Protein AF-A0A9D0RAN1-F1 (afdb_monomer)

Structure (mmCIF, N/CA/C/O backbone):
data_AF-A0A9D0RAN1-F1
#
_entry.id   AF-A0A9D0RAN1-F1
#
loop_
_atom_site.group_PDB
_atom_site.id
_atom_site.type_symbol
_atom_site.label_atom_id
_atom_site.label_alt_id
_atom_site.label_comp_id
_atom_site.label_asym_id
_atom_site.label_entity_id
_atom_site.label_seq_id
_atom_site.pdbx_PDB_ins_code
_atom_site.Cartn_x
_atom_site.Cartn_y
_atom_site.Cartn_z
_atom_site.occupancy
_atom_site.B_iso_or_equiv
_atom_site.auth_seq_id
_atom_site.auth_comp_id
_atom_site.auth_asym_id
_atom_site.auth_atom_id
_atom_site.pdbx_PDB_model_num
ATOM 1 N N . VAL A 1 1 ? 14.410 -6.421 31.417 1.00 52.50 1 VAL A N 1
ATOM 2 C CA . VAL A 1 1 ? 13.929 -5.996 30.085 1.00 52.50 1 VAL A CA 1
ATOM 3 C C . VAL A 1 1 ? 12.472 -5.650 30.269 1.00 52.50 1 VAL A C 1
ATOM 5 O O . VAL A 1 1 ? 11.639 -6.547 30.307 1.00 52.50 1 VAL A O 1
ATOM 8 N N . GLU A 1 2 ? 12.213 -4.385 30.576 1.00 49.69 2 GLU A N 1
ATOM 9 C CA . GLU A 1 2 ? 10.859 -3.852 30.701 1.00 49.69 2 GLU A CA 1
ATOM 10 C C . GLU A 1 2 ? 10.213 -3.973 29.320 1.00 49.69 2 GLU A C 1
ATOM 12 O O . GLU A 1 2 ? 10.774 -3.513 28.326 1.00 49.69 2 GLU A O 1
ATOM 17 N N . ARG A 1 3 ? 9.122 -4.735 29.231 1.00 62.38 3 ARG A N 1
ATOM 18 C CA . ARG A 1 3 ? 8.329 -4.813 28.009 1.00 62.38 3 ARG A CA 1
ATOM 19 C C . ARG A 1 3 ? 7.525 -3.524 27.969 1.00 62.38 3 ARG A C 1
ATOM 21 O O . ARG A 1 3 ? 6.691 -3.319 28.841 1.00 62.38 3 ARG A O 1
ATOM 28 N N . GLU A 1 4 ? 7.820 -2.651 27.017 1.00 63.53 4 GLU A N 1
ATOM 29 C CA . GLU A 1 4 ? 6.904 -1.567 26.679 1.00 63.53 4 GLU A CA 1
ATOM 30 C C . GLU A 1 4 ? 5.587 -2.220 26.242 1.00 63.53 4 GLU A C 1
ATOM 32 O O . GLU A 1 4 ? 5.554 -2.964 25.259 1.00 63.53 4 GLU A O 1
ATOM 37 N N . ASP A 1 5 ? 4.527 -2.020 27.025 1.00 71.81 5 ASP A N 1
ATOM 38 C CA . ASP A 1 5 ? 3.186 -2.487 26.687 1.00 71.81 5 ASP A CA 1
ATOM 39 C C . ASP A 1 5 ? 2.689 -1.670 25.487 1.00 71.81 5 ASP A C 1
ATOM 41 O O . ASP A 1 5 ? 2.201 -0.548 25.616 1.00 71.81 5 ASP A O 1
ATOM 45 N N . VAL A 1 6 ? 2.889 -2.214 24.285 1.00 79.38 6 VAL A N 1
ATOM 46 C CA . VAL A 1 6 ? 2.364 -1.644 23.043 1.00 79.38 6 VAL A CA 1
ATOM 47 C C . VAL A 1 6 ? 0.850 -1.853 23.026 1.00 79.38 6 VAL A C 1
ATOM 49 O O . VAL A 1 6 ? 0.385 -2.991 22.955 1.00 79.38 6 VAL A O 1
ATOM 52 N N . ASP A 1 7 ? 0.084 -0.762 23.060 1.00 88.62 7 ASP A N 1
ATOM 53 C CA . ASP A 1 7 ? -1.369 -0.798 22.874 1.00 88.62 7 ASP A CA 1
ATOM 54 C C . ASP A 1 7 ? -1.695 -1.022 21.388 1.0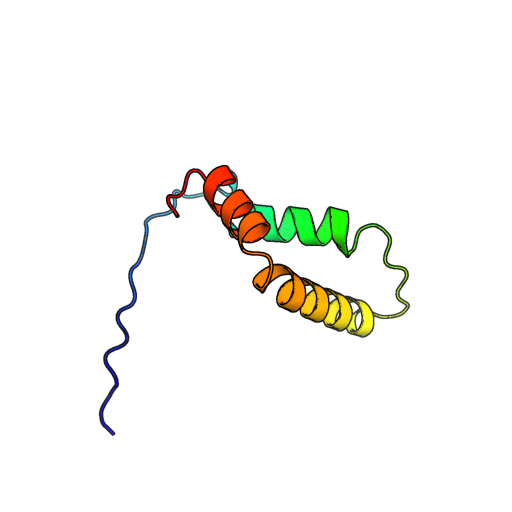0 88.62 7 ASP A C 1
ATOM 56 O O . ASP A 1 7 ? -1.557 -0.124 20.554 1.00 88.62 7 ASP A O 1
ATOM 60 N N . ILE A 1 8 ? -2.065 -2.257 21.040 1.00 89.25 8 ILE A N 1
ATOM 61 C CA . ILE A 1 8 ? -2.488 -2.639 19.690 1.00 89.25 8 ILE A CA 1
ATOM 62 C C . ILE A 1 8 ? -3.999 -2.843 19.702 1.00 89.25 8 ILE A C 1
ATOM 64 O O . ILE A 1 8 ? -4.503 -3.780 20.321 1.00 89.25 8 ILE A O 1
ATOM 68 N N . GLN A 1 9 ? -4.712 -2.018 18.940 1.00 88.12 9 GLN A N 1
ATOM 69 C CA . GLN A 1 9 ? -6.142 -2.189 18.705 1.00 88.12 9 GLN A CA 1
ATOM 70 C C . GLN A 1 9 ? -6.378 -2.997 17.428 1.00 88.12 9 GLN A C 1
ATOM 72 O O . GLN A 1 9 ? -5.745 -2.764 16.397 1.00 88.12 9 GLN A O 1
ATOM 77 N N . LEU A 1 10 ? -7.298 -3.958 17.498 1.00 89.25 10 LEU A N 1
ATOM 78 C CA . LEU A 1 10 ? -7.698 -4.791 16.368 1.00 89.25 10 LEU A CA 1
ATOM 79 C C . LEU A 1 10 ? -9.132 -4.449 15.964 1.00 89.25 10 LEU A C 1
ATOM 81 O O . LEU A 1 10 ? -10.012 -4.352 16.817 1.00 89.25 10 LEU A O 1
ATOM 85 N N . ALA A 1 11 ? -9.368 -4.321 14.661 1.00 85.44 11 ALA A N 1
ATOM 86 C CA . ALA A 1 11 ? -10.697 -4.164 14.080 1.00 85.44 11 ALA A CA 1
ATOM 87 C C . ALA A 1 11 ? -11.084 -5.431 13.309 1.00 85.44 11 ALA A C 1
ATOM 89 O O . ALA A 1 11 ? -10.238 -6.080 12.690 1.00 85.44 11 ALA A O 1
ATOM 90 N N . PHE A 1 12 ? -12.367 -5.792 13.348 1.00 91.00 12 PHE A N 1
ATOM 91 C CA . PHE A 1 12 ? -12.880 -6.910 12.564 1.00 91.00 12 PHE A CA 1
ATOM 92 C C . PHE A 1 12 ? -13.035 -6.500 11.097 1.00 91.00 12 PHE A C 1
ATOM 94 O O . PHE A 1 12 ? -13.708 -5.517 10.800 1.00 91.00 12 PHE A O 1
ATOM 101 N N . LEU A 1 13 ? -12.458 -7.294 10.194 1.00 91.06 13 LEU A N 1
ATOM 102 C CA . LEU A 1 13 ? -12.675 -7.193 8.754 1.00 91.06 13 LEU A CA 1
ATOM 103 C C . LEU A 1 13 ? -13.398 -8.466 8.281 1.00 91.06 13 LEU A C 1
ATOM 105 O O . LEU A 1 13 ? -12.877 -9.564 8.510 1.00 91.06 13 LEU A O 1
ATOM 109 N N . PRO A 1 14 ? -14.576 -8.359 7.639 1.00 94.94 14 PRO A N 1
ATOM 110 C CA . PRO A 1 14 ? -15.264 -9.513 7.075 1.00 94.94 14 PRO A CA 1
ATOM 111 C C . PRO A 1 14 ? -14.393 -10.266 6.060 1.00 94.94 14 PRO A C 1
ATOM 113 O O . PRO A 1 14 ? -13.573 -9.683 5.348 1.00 94.94 14 PRO A O 1
ATOM 116 N N . ALA A 1 15 ? -14.590 -11.582 5.966 1.00 95.69 15 ALA A N 1
ATOM 117 C CA . ALA A 1 15 ? -13.915 -12.383 4.952 1.00 95.69 15 ALA A CA 1
ATOM 118 C C . ALA A 1 15 ? -14.316 -11.914 3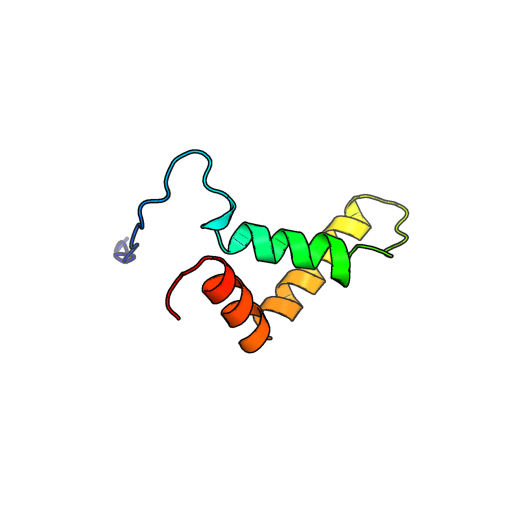.544 1.00 95.69 15 ALA A C 1
ATOM 120 O O . ALA A 1 15 ? -15.489 -11.654 3.292 1.00 95.69 15 ALA A O 1
ATOM 121 N N . TYR A 1 16 ? -13.344 -11.865 2.628 1.00 94.38 16 TYR A N 1
ATOM 122 C CA . TYR A 1 16 ? -13.549 -11.481 1.226 1.00 94.38 16 TYR A CA 1
ATOM 123 C C . TYR A 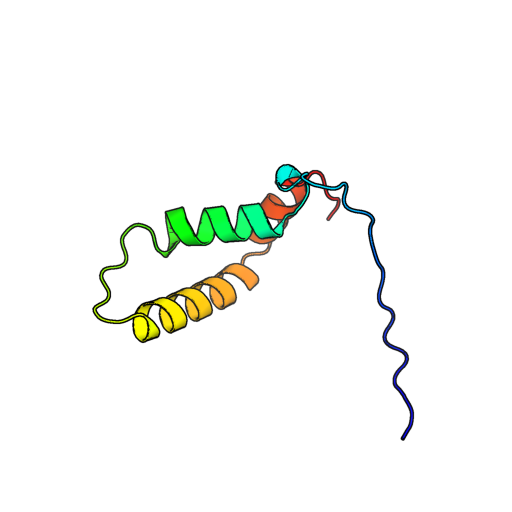1 16 ? -14.142 -10.076 1.007 1.00 94.38 16 TYR A C 1
ATOM 125 O O . TYR A 1 16 ? -14.760 -9.858 -0.029 1.00 94.38 16 TYR A O 1
ATOM 133 N N . ALA A 1 17 ? -13.908 -9.133 1.926 1.00 95.88 17 ALA A N 1
ATOM 134 C CA . ALA A 1 17 ? -14.318 -7.730 1.789 1.00 95.88 17 ALA A CA 1
ATOM 135 C C . ALA A 1 17 ? -13.111 -6.785 1.565 1.00 95.88 17 ALA A C 1
ATOM 137 O O . ALA A 1 17 ? -12.759 -6.004 2.456 1.00 95.88 17 ALA A O 1
ATOM 138 N N . PRO A 1 18 ? -12.396 -6.874 0.421 1.00 95.50 18 PRO A N 1
ATOM 139 C CA . PRO A 1 18 ? -11.258 -5.999 0.122 1.00 95.50 18 PRO A CA 1
ATOM 140 C C . PRO A 1 18 ? -11.641 -4.515 0.030 1.00 95.50 18 PRO A C 1
ATOM 142 O O . PRO A 1 18 ? -10.808 -3.655 0.305 1.00 95.50 18 PRO A O 1
ATOM 145 N N . GLU A 1 19 ? -12.888 -4.201 -0.315 1.00 95.06 19 GLU A N 1
ATOM 146 C CA . GLU A 1 19 ? -13.425 -2.841 -0.404 1.00 95.06 19 GLU A CA 1
ATOM 147 C C . GLU A 1 19 ? -13.430 -2.094 0.936 1.00 95.06 19 GLU A C 1
ATOM 149 O O . GLU A 1 19 ? -13.380 -0.867 0.942 1.00 95.06 19 GLU A O 1
ATOM 154 N N . LEU A 1 20 ? -13.418 -2.822 2.056 1.00 95.38 20 LEU A N 1
ATOM 155 C CA . LEU A 1 20 ? -13.345 -2.269 3.412 1.00 95.38 20 LEU A CA 1
ATOM 156 C C . LEU A 1 20 ? -11.897 -2.138 3.921 1.00 95.38 20 LEU A C 1
ATOM 158 O O . LEU A 1 20 ? -11.661 -1.734 5.060 1.00 95.38 20 LEU A O 1
ATOM 162 N N . ASN A 1 21 ? -10.901 -2.500 3.104 1.00 94.88 21 ASN A N 1
ATOM 163 C CA . ASN A 1 21 ? -9.492 -2.408 3.465 1.00 94.88 21 ASN A CA 1
ATOM 164 C C . ASN A 1 21 ? -8.828 -1.188 2.790 1.00 94.88 21 ASN A C 1
ATOM 166 O O . ASN A 1 21 ? -8.573 -1.225 1.582 1.00 94.88 21 ASN A O 1
ATOM 170 N N . PRO A 1 22 ? -8.428 -0.138 3.539 1.00 95.19 22 PRO A N 1
ATOM 171 C CA . PRO A 1 22 ? -7.825 1.071 2.967 1.00 95.19 22 PRO A CA 1
ATOM 172 C C . PRO A 1 22 ? -6.512 0.797 2.217 1.00 95.19 22 PRO A C 1
ATOM 174 O O . PRO A 1 22 ? -6.121 1.542 1.312 1.00 95.19 22 PRO A O 1
ATOM 177 N N . VAL A 1 23 ? -5.828 -0.301 2.554 1.00 95.94 23 VAL A N 1
ATOM 178 C CA . VAL A 1 23 ? -4.594 -0.724 1.883 1.00 95.94 23 VAL A CA 1
ATOM 179 C C . VAL A 1 23 ? -4.847 -1.118 0.423 1.00 95.94 23 VAL A C 1
ATOM 181 O O . VAL A 1 23 ? -3.970 -0.909 -0.416 1.00 95.94 23 VAL A O 1
ATOM 184 N N . GLU A 1 24 ? -6.034 -1.613 0.069 1.00 97.44 24 GLU A N 1
ATOM 185 C CA . GLU A 1 24 ? -6.359 -1.941 -1.326 1.00 97.44 24 GLU A CA 1
ATOM 186 C C . GLU A 1 24 ? -6.426 -0.683 -2.204 1.00 97.44 24 GLU A C 1
ATOM 188 O O . GLU A 1 24 ? -5.900 -0.676 -3.322 1.00 97.44 24 GLU A O 1
ATOM 193 N N . TYR A 1 25 ? -6.954 0.428 -1.679 1.00 97.25 25 TYR A N 1
ATOM 194 C CA . TYR A 1 25 ? -6.965 1.716 -2.385 1.00 97.25 25 TYR A CA 1
ATOM 195 C C . TYR A 1 25 ? -5.564 2.317 -2.513 1.00 97.25 25 TYR A C 1
ATOM 197 O O . TYR A 1 25 ? -5.206 2.824 -3.581 1.00 97.25 25 TYR A O 1
ATOM 205 N N . LEU A 1 26 ? -4.728 2.176 -1.477 1.00 97.38 26 LEU A N 1
ATOM 206 C CA . LEU A 1 26 ? -3.305 2.523 -1.544 1.00 97.38 26 LEU A CA 1
ATOM 207 C C . LEU A 1 26 ? -2.606 1.766 -2.685 1.00 97.38 26 LEU A C 1
ATOM 209 O O . LEU A 1 26 ? -1.900 2.374 -3.497 1.00 97.38 26 LEU A O 1
ATOM 213 N N . TRP A 1 27 ? -2.813 0.447 -2.775 1.00 97.38 27 TRP A N 1
ATOM 214 C CA . TRP A 1 27 ? -2.251 -0.378 -3.845 1.00 97.38 27 TRP A CA 1
ATOM 215 C C . TRP A 1 27 ? -2.803 -0.004 -5.216 1.00 97.38 27 TRP A C 1
ATOM 217 O O . TRP A 1 27 ? -2.039 0.056 -6.184 1.00 97.38 27 TRP A O 1
ATOM 227 N N . GLY A 1 28 ? -4.108 0.245 -5.312 1.00 97.56 28 GLY A N 1
ATOM 228 C CA . GLY A 1 28 ? -4.764 0.718 -6.526 1.00 97.56 28 GLY A CA 1
ATOM 229 C C . GLY A 1 28 ? -4.119 2.002 -7.039 1.00 97.56 28 GLY A C 1
ATOM 230 O O . GLY A 1 28 ? -3.700 2.057 -8.199 1.00 97.56 28 GLY A O 1
ATOM 231 N N . TYR A 1 29 ? -3.939 2.991 -6.161 1.00 97.75 29 TYR A N 1
ATOM 232 C CA . TYR A 1 29 ? -3.292 4.259 -6.493 1.00 97.75 29 TYR A CA 1
ATOM 233 C C . TYR A 1 29 ? -1.833 4.067 -6.911 1.00 97.75 29 TYR A C 1
ATOM 235 O O . TYR A 1 29 ? -1.425 4.567 -7.958 1.00 97.75 29 TYR A O 1
ATOM 243 N N . LEU A 1 30 ? -1.051 3.299 -6.146 1.00 97.81 30 LEU A N 1
ATOM 244 C CA . LEU A 1 30 ? 0.354 3.037 -6.466 1.00 97.81 30 LEU A CA 1
ATOM 245 C C . LEU A 1 30 ? 0.497 2.396 -7.856 1.00 97.81 30 LEU A C 1
ATOM 247 O O . LEU A 1 30 ? 1.302 2.844 -8.668 1.00 97.81 30 LEU A O 1
ATOM 251 N N . LYS A 1 31 ? -0.300 1.369 -8.159 1.00 96.75 31 LYS A N 1
ATOM 252 C CA . LYS A 1 31 ? -0.218 0.655 -9.442 1.00 96.75 31 LYS A CA 1
ATOM 253 C C . LYS A 1 31 ? -0.627 1.532 -10.624 1.00 96.75 31 LYS A C 1
ATOM 255 O O . LYS A 1 31 ? 0.022 1.484 -11.661 1.00 96.75 31 LYS A O 1
ATOM 260 N N . THR A 1 32 ? -1.680 2.331 -10.471 1.00 97.06 32 THR A N 1
ATOM 261 C CA . THR A 1 32 ? -2.261 3.103 -11.581 1.00 97.06 32 THR A CA 1
ATOM 262 C C . THR A 1 32 ? -1.603 4.467 -11.781 1.00 97.06 32 THR A C 1
ATOM 264 O O . THR A 1 32 ? -1.295 4.828 -12.912 1.00 97.06 32 THR A O 1
ATOM 267 N N . HIS A 1 33 ? -1.351 5.215 -10.705 1.00 96.12 33 HIS A N 1
ATOM 268 C CA . HIS A 1 33 ? -0.891 6.605 -10.779 1.00 96.12 33 HIS A CA 1
ATOM 269 C C . HIS A 1 33 ? 0.625 6.740 -10.651 1.00 96.12 33 HIS A C 1
ATOM 271 O O . HIS A 1 33 ? 1.210 7.645 -11.237 1.00 96.12 33 HIS A O 1
ATOM 277 N N . GLU A 1 34 ? 1.265 5.859 -9.881 1.00 96.69 34 GLU A N 1
ATOM 278 C CA . GLU A 1 34 ? 2.701 5.963 -9.612 1.00 96.69 34 GLU A CA 1
ATOM 279 C C . GLU A 1 34 ? 3.522 5.043 -10.521 1.00 96.69 34 GLU A C 1
ATOM 281 O O . GLU A 1 34 ? 4.561 5.449 -11.036 1.00 96.69 34 GLU A O 1
ATOM 286 N N . LEU A 1 35 ? 3.057 3.809 -10.738 1.00 96.88 35 LEU A N 1
ATOM 287 C CA . LEU A 1 35 ? 3.780 2.788 -11.503 1.00 96.88 35 LEU A CA 1
ATOM 288 C C . LEU A 1 35 ? 3.277 2.603 -12.937 1.00 96.88 35 LEU A C 1
ATOM 290 O O . LEU A 1 35 ? 3.984 1.988 -13.729 1.00 96.88 35 LEU A O 1
ATOM 294 N N . GLY A 1 36 ? 2.101 3.133 -13.287 1.00 95.50 36 GLY A N 1
ATOM 295 C CA . GLY A 1 36 ? 1.406 2.799 -14.538 1.00 95.50 36 GLY A CA 1
ATOM 296 C C . GLY A 1 36 ? 2.214 3.044 -15.819 1.00 95.50 36 GLY A C 1
ATOM 297 O O . GLY A 1 36 ? 2.019 2.337 -16.799 1.00 95.50 36 GLY A O 1
ATOM 298 N N . ASN A 1 37 ? 3.157 3.992 -15.789 1.00 94.75 37 ASN A N 1
ATOM 299 C CA . ASN A 1 37 ? 4.032 4.337 -16.916 1.00 94.75 37 ASN A CA 1
ATOM 300 C C . ASN A 1 37 ? 5.530 4.172 -16.592 1.00 94.75 37 ASN A C 1
ATOM 302 O O . ASN A 1 37 ? 6.381 4.754 -17.266 1.00 94.75 37 ASN A O 1
ATOM 306 N N . LEU A 1 38 ? 5.875 3.440 -15.529 1.00 96.50 38 LEU A N 1
ATOM 307 C CA . LEU A 1 38 ? 7.270 3.229 -15.152 1.00 96.50 38 LEU A CA 1
ATOM 308 C C . LEU A 1 38 ? 7.925 2.206 -16.092 1.00 96.50 38 LEU A C 1
ATOM 310 O O . LEU A 1 38 ? 7.663 1.010 -15.993 1.00 96.50 38 LEU A O 1
ATOM 314 N N . CYS A 1 39 ? 8.840 2.663 -16.943 1.00 96.31 39 CYS A N 1
ATOM 315 C CA . CYS A 1 39 ? 9.728 1.789 -17.708 1.00 96.31 39 CYS A CA 1
ATOM 316 C C . CYS A 1 39 ? 10.995 1.517 -16.889 1.00 96.31 39 CYS A C 1
ATOM 318 O O . CYS A 1 39 ? 11.831 2.406 -16.724 1.00 96.31 39 CYS A O 1
ATOM 320 N N . ALA A 1 40 ? 11.119 0.305 -16.354 1.00 96.38 40 ALA A N 1
ATOM 321 C CA . ALA A 1 40 ? 12.276 -0.138 -15.586 1.00 96.38 40 ALA A CA 1
ATOM 322 C C . ALA A 1 40 ? 12.789 -1.473 -16.133 1.00 96.38 40 ALA A C 1
ATOM 324 O O . ALA A 1 40 ? 12.000 -2.341 -16.503 1.00 96.38 40 ALA A O 1
ATOM 325 N N . ASP A 1 41 ? 14.106 -1.653 -16.130 1.00 97.50 41 ASP A N 1
ATOM 326 C CA . ASP A 1 41 ? 14.765 -2.827 -16.712 1.00 97.50 41 ASP A CA 1
ATOM 327 C C 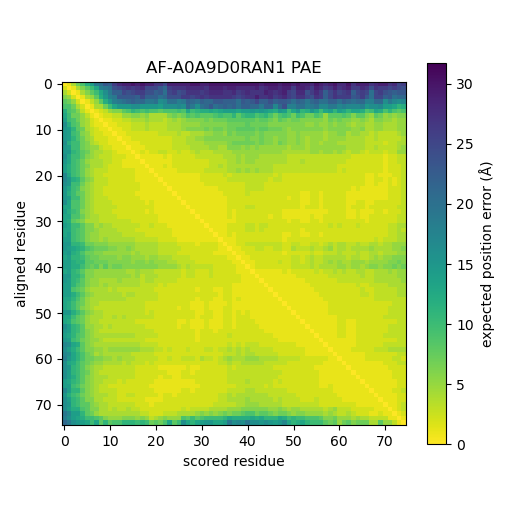. ASP A 1 41 ? 14.797 -4.016 -15.743 1.00 97.50 41 ASP A C 1
ATOM 329 O O . ASP A 1 41 ? 15.033 -5.157 -16.137 1.00 97.50 41 ASP A O 1
ATOM 333 N N . THR A 1 42 ? 14.594 -3.759 -14.445 1.00 98.12 42 THR A N 1
ATOM 334 C CA . THR A 1 42 ? 14.681 -4.785 -13.400 1.00 98.12 42 THR A CA 1
ATOM 335 C C . THR A 1 42 ? 13.607 -4.625 -12.331 1.00 98.12 42 THR A C 1
ATOM 337 O O . THR A 1 42 ? 13.185 -3.521 -11.983 1.00 98.12 42 THR A O 1
ATOM 340 N N . LEU A 1 43 ? 13.237 -5.744 -11.704 1.00 97.50 43 LEU A N 1
ATOM 341 C CA . LEU A 1 43 ? 12.324 -5.752 -10.556 1.00 97.50 43 LEU A CA 1
ATOM 342 C C . LEU A 1 43 ? 12.872 -4.978 -9.348 1.00 97.50 43 LEU A C 1
ATOM 344 O O . LEU A 1 43 ? 12.100 -4.439 -8.551 1.00 97.50 43 LEU A O 1
ATOM 348 N N . HIS A 1 44 ? 14.199 -4.895 -9.214 1.00 98.25 44 HIS A N 1
ATOM 349 C CA . HIS A 1 44 ? 14.839 -4.107 -8.164 1.00 98.25 44 HIS A CA 1
ATOM 350 C C . HIS A 1 44 ? 14.534 -2.613 -8.333 1.00 98.25 44 HIS A C 1
ATOM 352 O O . HIS A 1 44 ? 14.100 -1.959 -7.386 1.00 98.25 44 HIS A O 1
ATOM 358 N N . GLN A 1 45 ? 14.668 -2.089 -9.555 1.00 98.06 45 GLN A N 1
ATOM 359 C CA . GLN A 1 45 ? 14.330 -0.697 -9.865 1.00 98.06 45 GLN A CA 1
ATOM 360 C C . GLN A 1 45 ? 12.846 -0.397 -9.604 1.00 98.06 45 GLN A C 1
ATOM 362 O O . GLN A 1 45 ? 12.535 0.637 -9.007 1.00 98.06 45 GLN A O 1
ATOM 367 N N . VAL A 1 46 ? 11.942 -1.314 -9.976 1.00 97.62 46 VAL A N 1
ATOM 368 C CA . VAL A 1 46 ? 10.503 -1.190 -9.673 1.00 97.62 46 VAL A CA 1
ATOM 369 C C . VAL A 1 46 ? 10.266 -1.147 -8.162 1.00 97.62 46 VAL A C 1
ATOM 371 O O . VAL A 1 46 ? 9.571 -0.257 -7.675 1.00 97.62 46 VAL A O 1
ATOM 374 N N . SER A 1 47 ? 10.884 -2.056 -7.403 1.00 97.94 47 SER A N 1
ATOM 375 C CA . SER A 1 47 ? 10.744 -2.118 -5.940 1.00 97.94 47 SER A CA 1
ATOM 376 C C . SER A 1 47 ? 11.229 -0.839 -5.258 1.00 97.94 47 SER A C 1
ATOM 378 O O . SER A 1 47 ? 10.550 -0.294 -4.384 1.00 97.94 47 SER A O 1
ATOM 380 N N . ASP A 1 48 ? 12.384 -0.321 -5.667 1.00 98.25 48 ASP A N 1
ATOM 381 C CA . ASP A 1 48 ? 12.945 0.907 -5.105 1.00 98.25 48 ASP A CA 1
ATOM 382 C C . ASP A 1 48 ? 12.130 2.141 -5.468 1.00 98.25 48 ASP A C 1
ATOM 384 O O . ASP A 1 48 ? 11.982 3.062 -4.657 1.00 98.25 48 ASP A O 1
ATOM 388 N N . PHE A 1 49 ? 11.599 2.189 -6.687 1.00 98.19 49 PHE A N 1
ATOM 389 C CA . PHE A 1 49 ? 10.691 3.251 -7.090 1.00 98.19 49 PHE A CA 1
ATOM 390 C C . PHE A 1 49 ? 9.390 3.190 -6.278 1.00 98.19 49 PHE A C 1
ATOM 392 O O . PHE A 1 49 ? 9.032 4.180 -5.639 1.00 98.19 49 PHE A O 1
ATOM 399 N N . ALA A 1 50 ? 8.747 2.023 -6.192 1.00 98.00 50 ALA A N 1
ATOM 400 C CA . ALA A 1 50 ? 7.522 1.818 -5.420 1.00 98.00 50 ALA A CA 1
ATOM 401 C C . ALA A 1 50 ? 7.690 2.231 -3.948 1.00 98.00 50 ALA A C 1
ATOM 403 O O . ALA A 1 50 ? 6.886 3.003 -3.426 1.00 98.00 50 ALA A O 1
ATOM 404 N N . ARG A 1 51 ? 8.785 1.819 -3.292 1.00 98.12 51 ARG A N 1
ATOM 405 C CA . ARG A 1 51 ? 9.103 2.228 -1.910 1.00 98.12 51 ARG A CA 1
ATOM 406 C C . ARG A 1 51 ? 9.242 3.741 -1.763 1.00 98.12 51 ARG A C 1
ATOM 408 O O . ARG A 1 51 ? 8.751 4.308 -0.787 1.00 98.12 51 ARG A O 1
ATOM 415 N N . ARG A 1 52 ? 9.917 4.409 -2.704 1.00 98.06 52 ARG A N 1
ATOM 416 C CA . ARG A 1 52 ? 10.066 5.874 -2.690 1.00 98.06 52 ARG A CA 1
ATOM 417 C C . ARG A 1 52 ? 8.719 6.574 -2.848 1.00 98.06 52 ARG A C 1
ATOM 419 O O . ARG A 1 52 ? 8.463 7.542 -2.133 1.00 98.06 52 ARG A O 1
ATOM 426 N N . ARG A 1 53 ? 7.850 6.072 -3.728 1.00 97.75 53 ARG A N 1
ATOM 427 C CA . ARG A 1 53 ? 6.504 6.627 -3.927 1.00 97.75 53 ARG A CA 1
ATOM 428 C C . ARG A 1 53 ? 5.611 6.414 -2.713 1.00 97.75 53 ARG A C 1
ATOM 430 O O . ARG A 1 53 ? 5.054 7.393 -2.233 1.00 97.75 53 ARG A O 1
ATOM 437 N N . LEU A 1 54 ? 5.606 5.223 -2.115 1.00 97.50 54 LEU A N 1
ATOM 438 C CA . LEU A 1 54 ? 4.907 4.957 -0.850 1.00 97.50 54 LEU A CA 1
ATOM 439 C C . LEU A 1 54 ? 5.355 5.910 0.274 1.00 97.50 54 LEU A C 1
ATOM 441 O O . LEU A 1 54 ? 4.520 6.546 0.914 1.00 97.50 54 LEU A O 1
ATOM 445 N N . LYS A 1 55 ? 6.672 6.099 0.459 1.00 97.56 55 LYS A N 1
ATOM 446 C CA . LYS A 1 55 ? 7.215 7.069 1.435 1.00 97.56 55 LYS A CA 1
ATOM 447 C C . LYS A 1 55 ? 6.786 8.510 1.140 1.00 97.56 55 LYS A C 1
ATOM 449 O O . LYS A 1 55 ? 6.545 9.283 2.063 1.00 97.56 55 LYS A O 1
ATOM 454 N N . SER A 1 56 ? 6.704 8.889 -0.135 1.00 96.94 56 SER A N 1
ATOM 455 C CA . SER A 1 56 ? 6.219 10.214 -0.535 1.00 96.94 56 SER A CA 1
ATOM 456 C C . SER A 1 56 ? 4.718 10.375 -0.284 1.00 96.94 56 SER A C 1
ATOM 458 O O . SER A 1 56 ? 4.290 11.438 0.160 1.00 96.94 56 SER A O 1
ATOM 460 N N . MET A 1 57 ? 3.920 9.342 -0.564 1.00 96.88 57 MET A N 1
ATOM 461 C CA . MET A 1 57 ? 2.468 9.333 -0.367 1.00 96.88 57 MET A CA 1
ATOM 462 C C . MET A 1 57 ? 2.093 9.415 1.111 1.00 96.88 57 MET A C 1
ATOM 464 O O . MET A 1 57 ? 1.146 10.118 1.442 1.00 96.88 57 MET A O 1
ATOM 468 N N . GLN A 1 58 ? 2.876 8.798 2.002 1.00 95.88 58 GLN A N 1
ATOM 469 C CA . GLN A 1 58 ? 2.677 8.888 3.454 1.00 95.88 58 GLN A CA 1
ATOM 470 C C . GLN A 1 58 ? 2.623 10.340 3.961 1.00 95.88 58 GLN A C 1
ATOM 472 O O . GLN A 1 58 ? 1.932 10.640 4.927 1.00 95.88 58 GLN A O 1
ATOM 477 N N . ARG A 1 59 ? 3.336 11.262 3.301 1.00 96.12 59 ARG A N 1
ATOM 478 C CA . ARG A 1 59 ? 3.368 12.687 3.670 1.00 96.12 59 ARG A CA 1
ATOM 479 C C . ARG A 1 59 ? 2.183 13.486 3.117 1.00 96.12 59 ARG A C 1
ATOM 481 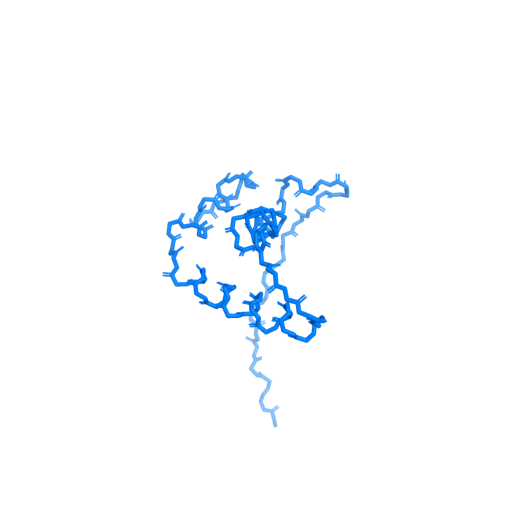O O . ARG A 1 59 ? 2.077 14.678 3.388 1.00 96.12 59 ARG A O 1
ATOM 488 N N . ARG A 1 60 ? 1.313 12.868 2.314 1.00 96.56 60 ARG A N 1
ATOM 489 C CA . ARG A 1 60 ? 0.137 13.496 1.700 1.00 96.56 60 ARG A CA 1
ATOM 490 C C . ARG A 1 60 ? -1.101 13.122 2.515 1.00 96.56 60 ARG A C 1
ATOM 492 O O . ARG A 1 60 ? -1.835 12.219 2.126 1.00 96.56 60 ARG A O 1
ATOM 499 N N . SER A 1 61 ? -1.336 13.823 3.624 1.00 95.69 61 SER A N 1
ATOM 500 C CA . SER A 1 61 ? -2.446 13.543 4.556 1.00 95.69 61 SER A CA 1
ATOM 501 C C . SER A 1 61 ? -3.803 13.426 3.859 1.00 95.69 61 SER A C 1
ATOM 503 O O . SER A 1 61 ? -4.527 12.478 4.120 1.00 95.69 61 SER A O 1
ATOM 505 N N . ASN A 1 62 ? -4.107 14.310 2.904 1.00 96.88 62 ASN A N 1
ATOM 506 C CA . ASN A 1 62 ? -5.370 14.269 2.156 1.00 96.88 62 ASN A CA 1
ATOM 507 C C . ASN A 1 62 ? -5.522 13.000 1.301 1.00 96.88 62 ASN A C 1
ATOM 509 O O . ASN A 1 62 ? -6.627 12.512 1.112 1.00 96.88 62 ASN A O 1
ATOM 513 N N . LEU A 1 63 ? -4.416 12.466 0.771 1.00 96.94 63 LEU A N 1
ATOM 514 C CA . LEU A 1 63 ? -4.445 11.230 -0.012 1.00 96.94 63 LEU A CA 1
ATOM 515 C C . LEU A 1 63 ? -4.658 10.017 0.898 1.00 96.94 63 LEU A C 1
ATOM 517 O O . LEU A 1 63 ? -5.430 9.130 0.562 1.00 96.94 63 LEU A O 1
ATOM 521 N N . VAL A 1 64 ? -3.988 10.002 2.053 1.00 96.06 64 VAL A N 1
ATOM 522 C CA . VAL A 1 64 ? -4.179 8.964 3.073 1.00 96.06 64 VAL A CA 1
ATOM 523 C C . VAL A 1 64 ? -5.623 8.989 3.580 1.00 96.06 64 VAL A C 1
ATOM 525 O O . VAL A 1 64 ? -6.277 7.957 3.563 1.00 96.06 64 VAL A O 1
ATOM 528 N N . ALA A 1 65 ? -6.146 10.167 3.920 1.00 96.81 65 ALA A N 1
ATOM 529 C CA . ALA A 1 65 ? -7.539 10.374 4.309 1.00 96.81 65 ALA A CA 1
ATOM 530 C C . ALA A 1 65 ? -8.527 9.801 3.281 1.00 96.81 65 ALA A C 1
ATOM 532 O O . ALA A 1 65 ? -9.414 9.038 3.647 1.00 96.81 65 ALA A O 1
ATOM 533 N N . ALA A 1 66 ? -8.320 10.084 1.991 1.00 96.88 66 ALA A N 1
ATOM 534 C CA . ALA A 1 66 ? -9.180 9.568 0.930 1.00 96.88 66 ALA A CA 1
ATOM 535 C C . ALA A 1 66 ? -9.204 8.027 0.862 1.00 96.88 66 ALA A C 1
ATOM 537 O O . ALA A 1 66 ? -10.241 7.450 0.553 1.00 96.88 66 ALA A O 1
ATOM 538 N N . PHE A 1 67 ? -8.095 7.338 1.168 1.00 96.56 67 PHE A N 1
ATOM 539 C CA . PHE A 1 67 ? -8.082 5.868 1.208 1.00 96.56 67 PHE A CA 1
ATOM 540 C C . PHE A 1 67 ? -8.900 5.299 2.373 1.00 96.56 67 PHE A C 1
ATOM 542 O O . PHE A 1 67 ? -9.493 4.234 2.225 1.00 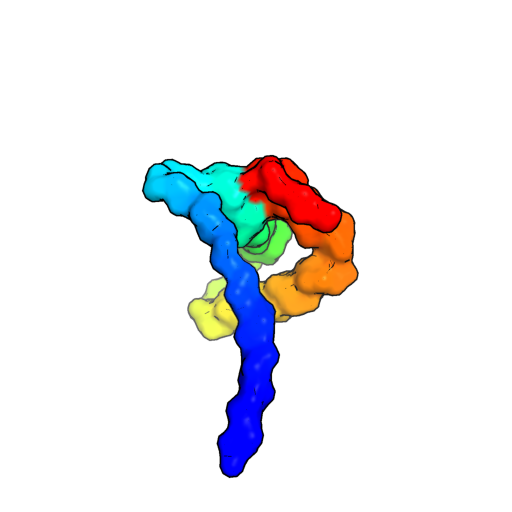96.56 67 PHE A O 1
ATOM 549 N N . TRP A 1 68 ? -8.929 5.994 3.514 1.00 95.44 68 TRP A N 1
ATOM 550 C CA . TRP A 1 68 ? -9.744 5.614 4.671 1.00 95.44 68 TRP A CA 1
ATOM 551 C C . TRP A 1 68 ? -11.223 5.863 4.406 1.00 95.44 68 TRP A C 1
ATOM 553 O O . TRP A 1 68 ? -12.033 4.965 4.610 1.00 95.44 68 TRP A O 1
ATOM 563 N N . GLU A 1 69 ? -11.554 7.038 3.873 1.00 95.62 69 GLU A N 1
ATOM 564 C CA . GLU A 1 69 ? -12.924 7.393 3.503 1.00 95.62 69 GLU A CA 1
ATOM 565 C C . GLU A 1 69 ? -13.502 6.400 2.488 1.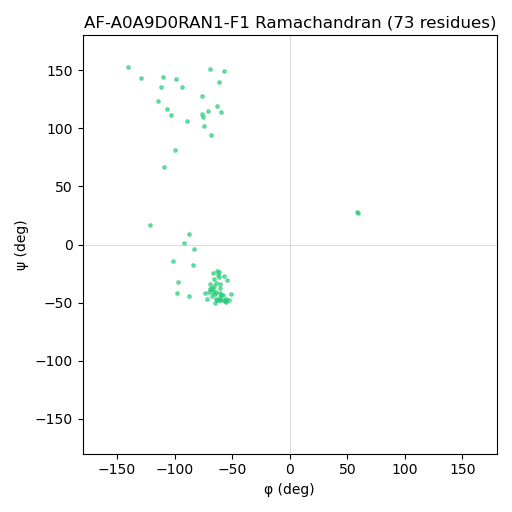00 95.62 69 GLU A C 1
ATOM 567 O O . GLU A 1 69 ? -14.619 5.917 2.650 1.00 95.62 69 GLU A O 1
ATOM 572 N N . GLN A 1 70 ? -12.712 6.021 1.481 1.00 95.25 70 GLN A N 1
ATOM 573 C CA . GLN A 1 70 ? -13.129 5.058 0.466 1.00 95.25 70 GLN A CA 1
ATOM 574 C C . GLN A 1 70 ? -13.332 3.635 1.025 1.00 95.25 70 GLN A C 1
ATOM 576 O O . GLN A 1 70 ? -14.104 2.868 0.453 1.00 95.25 70 GLN A O 1
ATOM 581 N N . ALA A 1 71 ? -12.667 3.296 2.133 1.00 94.50 71 ALA A N 1
ATOM 582 C CA . ALA A 1 71 ? -12.870 2.057 2.885 1.00 94.50 71 ALA A CA 1
ATOM 583 C C . ALA A 1 71 ? -13.984 2.164 3.945 1.00 94.50 71 ALA A C 1
ATOM 585 O O . ALA A 1 71 ? -14.125 1.262 4.768 1.00 94.50 71 ALA A O 1
ATOM 586 N N . GLU A 1 72 ? -14.744 3.265 3.946 1.00 92.81 72 GLU A N 1
ATOM 587 C CA . GLU A 1 72 ? -15.797 3.569 4.922 1.00 92.81 72 GLU A CA 1
ATOM 588 C C . GLU A 1 72 ? -15.286 3.625 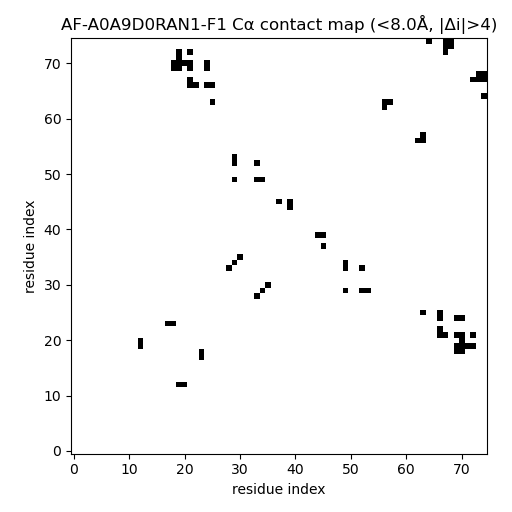6.376 1.00 92.81 72 GLU A C 1
ATOM 590 O O . GLU A 1 72 ? -16.029 3.385 7.331 1.00 92.81 72 GLU A O 1
ATOM 595 N N . LEU A 1 73 ? -14.004 3.963 6.561 1.00 88.94 73 LEU A N 1
ATOM 596 C CA . LEU A 1 73 ? -13.370 4.068 7.872 1.00 88.94 73 LEU A CA 1
ATOM 597 C C . LEU A 1 73 ? -13.297 5.523 8.356 1.00 88.94 73 LEU A C 1
ATOM 599 O O . LEU A 1 73 ? -13.012 6.427 7.565 1.00 88.94 73 LEU A O 1
ATOM 603 N N . PRO A 1 74 ? -13.495 5.766 9.665 1.00 83.81 74 PRO A N 1
ATOM 604 C CA . PRO A 1 74 ? -13.312 7.091 10.243 1.00 83.81 74 PRO A CA 1
ATOM 605 C C . PRO A 1 74 ? -11.828 7.496 10.257 1.00 83.81 74 PRO A C 1
ATOM 607 O O . PRO A 1 74 ? -10.940 6.644 10.359 1.00 83.81 74 PRO A O 1
ATOM 610 N N . ILE A 1 75 ? -11.584 8.808 10.174 1.00 77.25 75 ILE A N 1
ATOM 611 C CA . ILE A 1 75 ? -10.271 9.461 10.339 1.00 77.25 75 ILE A CA 1
ATOM 612 C C . ILE A 1 75 ? -10.112 9.953 11.774 1.00 77.25 75 ILE A C 1
ATOM 614 O O . ILE A 1 75 ? -11.101 10.504 12.311 1.00 77.25 75 ILE A O 1
#

Secondary structure (DSSP, 8-state):
--------------TT-GGG-HHHHHHHHIIIIISTT---SSHHHHHHHHHHHHHHHHT-HHHHHHHHHHTT---

pLDDT: mean 92.67, std 9.85, range [49.69, 98.25]

Radius of gyration: 15.92 Å; Cα contacts (8 Å, |Δi|>4)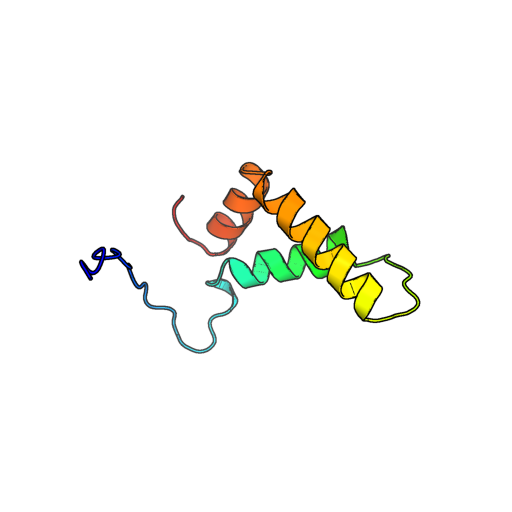: 43; chains: 1; bounding box: 31×27×48 Å

Sequence (75 aa):
VEREDVDIQLAFLPAYAPELNPVEYLWGYLKTHELGNLCADTLHQVSDFARRRLKSMQRRSNLVAAFWEQAELPI

Solvent-accessible surface area (backbone atoms only — not comparable to full-atom values): 4749 Å² total; per-residue (Å²): 131,85,75,78,82,76,90,79,89,83,80,93,73,68,86,93,48,62,69,60,36,35,64,53,48,50,50,51,46,43,50,59,76,68,45,61,82,64,89,64,98,44,72,64,57,49,52,55,49,51,53,53,48,52,61,56,46,71,74,36,59,71,61,53,48,50,24,30,51,69,21,76,41,88,132

Mean predicted aligned error: 5.03 Å

Foldseek 3Di:
DDPPPDDDDDDDDDPPCCQLPLVVVVVVCLCVPQVVPDDDPDPVVVVVSSVVVSVVVVVVVVSSVVSCVSSVHDD